Protein AF-A0A2R6G663-F1 (afdb_monomer_lite)

Sequence (74 aa):
MLDADIREGRSAEQRRAFAEGVIEELEARFSIPAENVYGIYIEHSGEDFHLVEGRLQSWEAGDDPDLGADSPTE

Foldseek 3Di:
DAEDEEEPDDDPVRVVVVQVVVLVCCCVPVVDHSVVDDYDYDYDAQQVDADPLGGGHGDDVVDDVVVDRDPDDD

pLDDT: mean 87.56, std 15.93, range [39.03, 98.12]

Radius of gyration: 15.39 Å; chains: 1; bounding box: 26×20×51 Å

Secondary structure (DSSP, 8-state):
-EEEEEETT--HHHHHHHHHHHHHHHHHHH---GGG--EEEEEE-GGG-EETTEEPPPP-TT--TTS-S-----

Structure (mmCIF, N/CA/C/O backbone):
data_AF-A0A2R6G663-F1
#
_entry.id   AF-A0A2R6G663-F1
#
loop_
_atom_site.group_PDB
_atom_site.id
_atom_site.type_symbol
_atom_site.label_atom_id
_atom_site.label_alt_id
_atom_site.label_comp_id
_atom_site.label_asym_id
_atom_site.label_entity_id
_atom_site.label_seq_id
_atom_site.pdbx_PDB_ins_code
_atom_site.Cartn_x
_atom_site.Cartn_y
_atom_site.Cartn_z
_atom_site.occupancy
_atom_site.B_iso_or_equiv
_atom_site.auth_seq_id
_atom_site.auth_comp_id
_atom_site.auth_asym_id
_atom_site.auth_atom_id
_atom_site.pdbx_PDB_model_num
ATOM 1 N N . MET A 1 1 ? -5.923 -6.832 8.498 1.00 81.50 1 MET A N 1
ATOM 2 C CA . MET A 1 1 ? -4.784 -7.255 7.666 1.00 81.50 1 MET A CA 1
ATOM 3 C C . MET A 1 1 ? -5.020 -6.727 6.273 1.00 81.50 1 MET A C 1
ATOM 5 O O . MET A 1 1 ? -6.120 -6.927 5.767 1.00 81.50 1 MET A O 1
ATOM 9 N N . LEU A 1 2 ? -4.050 -6.005 5.721 1.00 91.31 2 LEU A N 1
ATOM 10 C CA . LEU A 1 2 ? -4.052 -5.575 4.330 1.00 91.31 2 LEU A CA 1
ATOM 11 C C . LEU A 1 2 ? -2.810 -6.143 3.650 1.00 91.31 2 LEU A C 1
ATOM 13 O O . LEU A 1 2 ? -1.701 -5.965 4.149 1.00 91.31 2 LEU A O 1
ATOM 17 N N . ASP A 1 3 ? -3.018 -6.799 2.520 1.00 95.38 3 ASP A N 1
ATOM 18 C CA . ASP A 1 3 ? -1.959 -7.315 1.667 1.00 95.38 3 ASP A CA 1
ATOM 19 C C . ASP A 1 3 ? -1.966 -6.519 0.365 1.00 95.38 3 ASP A C 1
ATOM 21 O O . ASP A 1 3 ? -3.028 -6.233 -0.195 1.00 95.38 3 ASP A O 1
ATOM 25 N N . ALA A 1 4 ? -0.781 -6.122 -0.082 1.00 96.25 4 ALA A N 1
ATOM 26 C CA . ALA A 1 4 ? -0.598 -5.404 -1.330 1.00 96.25 4 ALA A CA 1
ATOM 27 C C . ALA A 1 4 ? 0.475 -6.096 -2.172 1.00 96.25 4 ALA A C 1
ATOM 29 O O . ALA A 1 4 ? 1.671 -5.999 -1.881 1.00 96.25 4 ALA A O 1
ATOM 30 N N . ASP A 1 5 ? 0.029 -6.765 -3.232 1.00 96.38 5 ASP A N 1
ATOM 31 C CA . ASP A 1 5 ? 0.885 -7.223 -4.319 1.00 96.38 5 ASP A CA 1
ATOM 32 C C . ASP A 1 5 ? 1.244 -6.028 -5.204 1.00 96.38 5 ASP A C 1
ATOM 34 O O . ASP A 1 5 ? 0.377 -5.396 -5.816 1.00 96.38 5 ASP A O 1
ATOM 38 N N . ILE A 1 6 ? 2.529 -5.691 -5.253 1.00 94.75 6 ILE A N 1
ATOM 39 C CA . ILE A 1 6 ? 3.038 -4.550 -6.014 1.00 94.75 6 ILE A CA 1
ATOM 40 C C . ILE A 1 6 ? 4.176 -4.985 -6.932 1.00 94.75 6 ILE A C 1
ATOM 42 O O . ILE A 1 6 ? 4.888 -5.948 -6.657 1.00 94.75 6 ILE A O 1
ATOM 46 N N . ARG A 1 7 ? 4.389 -4.238 -8.018 1.00 94.88 7 ARG A N 1
ATOM 47 C CA . ARG A 1 7 ? 5.616 -4.382 -8.811 1.00 94.88 7 ARG A CA 1
ATOM 48 C C . ARG A 1 7 ? 6.829 -3.951 -7.965 1.00 94.88 7 ARG A C 1
ATOM 50 O O . ARG A 1 7 ? 6.745 -2.980 -7.205 1.00 94.88 7 ARG A O 1
ATOM 57 N N . GLU A 1 8 ? 7.955 -4.630 -8.128 1.00 94.88 8 GLU A N 1
ATOM 58 C CA . GLU A 1 8 ? 9.242 -4.279 -7.518 1.00 94.88 8 GLU A CA 1
ATOM 59 C C . GLU A 1 8 ? 9.674 -2.838 -7.850 1.00 94.88 8 GLU A C 1
ATOM 61 O O . GLU A 1 8 ? 9.238 -2.251 -8.840 1.00 94.88 8 GLU A O 1
ATOM 66 N N . GLY A 1 9 ? 10.544 -2.263 -7.012 1.00 92.94 9 GLY A N 1
ATOM 67 C CA . GLY A 1 9 ? 11.232 -0.992 -7.283 1.00 92.94 9 GLY A CA 1
ATOM 68 C C . GLY A 1 9 ? 10.821 0.188 -6.399 1.00 92.94 9 GLY A C 1
ATOM 69 O O . GLY A 1 9 ? 11.533 1.192 -6.367 1.00 92.94 9 GLY A O 1
ATOM 70 N N . ARG A 1 10 ? 9.733 0.085 -5.622 1.00 94.12 10 ARG A N 1
ATOM 71 C CA . ARG A 1 10 ? 9.334 1.157 -4.689 1.00 94.12 10 ARG A CA 1
ATOM 72 C C . ARG A 1 10 ? 10.314 1.266 -3.522 1.00 94.12 10 ARG A C 1
ATOM 74 O O . ARG A 1 10 ? 10.737 0.267 -2.935 1.00 94.12 10 ARG A O 1
ATOM 81 N N . SER A 1 11 ? 10.609 2.495 -3.104 1.00 94.62 11 SER A N 1
ATOM 82 C CA . SER A 1 11 ? 11.433 2.732 -1.916 1.00 94.62 11 SER A CA 1
ATOM 83 C C . SER A 1 11 ? 10.709 2.310 -0.627 1.00 94.62 11 SER A C 1
ATOM 85 O O . SER A 1 11 ? 9.490 2.101 -0.593 1.00 94.62 11 SER A O 1
ATOM 87 N N . ALA A 1 12 ? 11.459 2.157 0.467 1.00 95.31 12 ALA A N 1
ATOM 88 C CA . ALA A 1 12 ? 10.868 1.882 1.778 1.00 95.31 12 ALA A CA 1
ATOM 89 C C . ALA A 1 12 ? 9.962 3.039 2.241 1.00 95.31 12 ALA A C 1
ATOM 91 O O . ALA A 1 12 ? 8.901 2.800 2.812 1.00 95.31 12 ALA A O 1
ATOM 92 N N . GLU A 1 13 ? 10.338 4.281 1.938 1.00 96.75 13 GLU A N 1
ATOM 93 C CA . GLU A 1 13 ? 9.580 5.492 2.261 1.00 96.75 13 GLU A CA 1
ATOM 94 C C . GLU A 1 13 ? 8.259 5.550 1.492 1.00 96.75 13 GLU A C 1
ATOM 96 O O . GLU A 1 13 ? 7.227 5.850 2.085 1.00 96.75 13 GLU A O 1
ATOM 101 N N . GLN A 1 14 ? 8.256 5.205 0.199 1.00 95.62 14 GLN A N 1
ATOM 102 C CA . GLN A 1 14 ? 7.024 5.142 -0.596 1.00 95.62 14 GLN A CA 1
ATOM 103 C C . GLN A 1 14 ? 6.053 4.097 -0.038 1.00 95.62 14 GLN A C 1
ATOM 105 O O . GLN A 1 14 ? 4.872 4.382 0.159 1.00 95.62 14 GLN A O 1
ATOM 110 N N . ARG A 1 15 ? 6.559 2.899 0.277 1.00 95.62 15 ARG A N 1
ATOM 111 C CA . ARG A 1 15 ? 5.767 1.837 0.916 1.00 95.62 15 ARG A CA 1
ATOM 112 C C . ARG A 1 15 ? 5.276 2.256 2.302 1.00 95.62 15 ARG A C 1
ATOM 114 O O . ARG A 1 15 ? 4.149 1.945 2.677 1.00 95.62 15 ARG A O 1
ATOM 121 N N . ARG A 1 16 ? 6.076 2.992 3.073 1.00 96.19 16 ARG A N 1
ATOM 122 C CA . ARG A 1 16 ? 5.651 3.504 4.380 1.00 96.19 16 ARG A CA 1
ATOM 123 C C . ARG A 1 16 ? 4.521 4.524 4.246 1.00 96.19 16 ARG A C 1
ATOM 125 O O . ARG A 1 16 ? 3.505 4.364 4.913 1.00 96.19 16 ARG A O 1
ATOM 132 N N . ALA A 1 17 ? 4.680 5.507 3.364 1.00 97.00 17 ALA A N 1
ATOM 133 C CA . ALA A 1 17 ? 3.679 6.541 3.127 1.00 97.00 17 ALA A CA 1
ATOM 134 C C . ALA A 1 17 ? 2.349 5.947 2.633 1.00 97.00 17 ALA A C 1
ATOM 136 O O . ALA A 1 17 ? 1.285 6.353 3.093 1.00 97.00 17 ALA A O 1
ATOM 137 N N . PHE A 1 18 ? 2.400 4.937 1.753 1.00 96.19 18 PHE A N 1
ATOM 138 C CA . PHE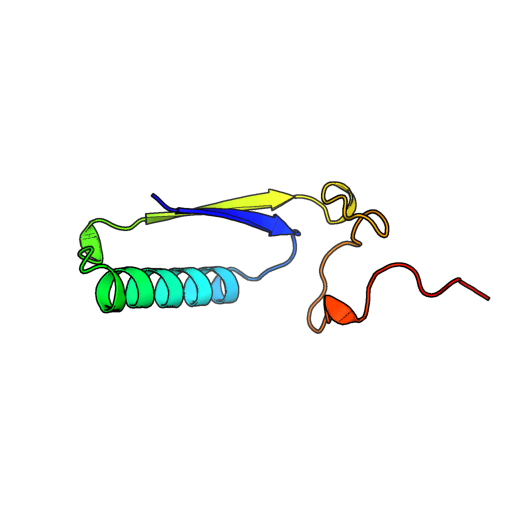 A 1 18 ? 1.199 4.217 1.322 1.00 96.19 18 PHE A CA 1
ATOM 139 C C . PHE A 1 18 ? 0.503 3.505 2.490 1.00 96.19 18 PHE A C 1
ATOM 141 O O . PHE A 1 18 ? -0.705 3.652 2.656 1.00 96.19 18 PHE A O 1
ATOM 148 N N . ALA A 1 19 ? 1.253 2.781 3.331 1.00 96.75 19 ALA A N 1
ATOM 149 C CA . ALA A 1 19 ? 0.678 2.098 4.490 1.00 96.75 19 ALA A CA 1
ATOM 150 C C . ALA A 1 19 ? 0.008 3.082 5.458 1.00 96.75 19 ALA A C 1
ATOM 152 O O . ALA A 1 19 ? -1.097 2.816 5.919 1.00 96.75 19 ALA A O 1
ATOM 153 N N . GLU A 1 20 ? 0.656 4.212 5.753 1.00 97.25 20 GLU A N 1
ATOM 154 C CA . GLU A 1 20 ? 0.106 5.245 6.640 1.00 97.25 20 GLU A CA 1
ATOM 155 C C . GLU A 1 20 ? -1.206 5.816 6.095 1.00 97.25 20 GLU A C 1
ATOM 157 O O . GLU A 1 20 ? -2.194 5.842 6.825 1.00 97.25 20 GLU A O 1
ATOM 162 N N . GLY A 1 21 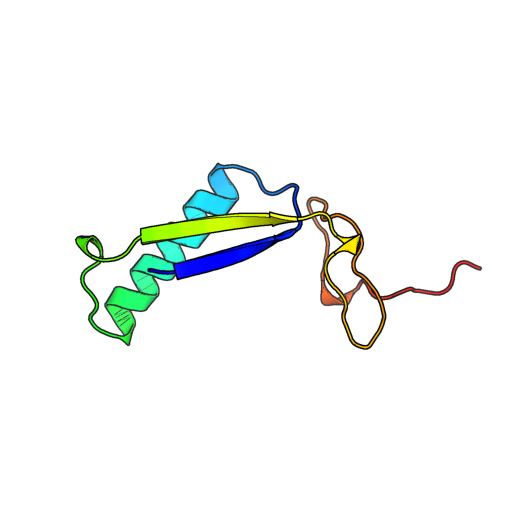? -1.252 6.168 4.806 1.00 97.62 21 GLY A N 1
ATOM 163 C CA . GLY A 1 21 ? -2.475 6.675 4.180 1.00 97.62 21 GLY A CA 1
ATOM 164 C C . GLY A 1 21 ? -3.613 5.650 4.177 1.00 97.62 21 GLY A C 1
ATOM 165 O O . GLY A 1 21 ? -4.758 5.986 4.461 1.00 97.62 21 GLY A O 1
ATOM 166 N N . VAL A 1 22 ? -3.314 4.375 3.915 1.00 97.38 22 VAL A N 1
ATOM 167 C CA . VAL A 1 22 ? -4.326 3.309 3.973 1.00 97.38 22 VAL A CA 1
ATOM 168 C C . VAL A 1 22 ? -4.850 3.107 5.397 1.00 97.38 22 VAL A C 1
ATOM 170 O O . VAL A 1 22 ? -6.054 2.946 5.579 1.00 97.38 22 VAL A O 1
ATOM 173 N N . ILE A 1 23 ? -3.974 3.119 6.406 1.00 97.44 23 ILE A N 1
ATOM 174 C CA . ILE A 1 23 ? -4.374 2.994 7.817 1.00 97.44 23 ILE A CA 1
ATOM 175 C C . ILE A 1 23 ? -5.283 4.161 8.221 1.00 97.44 23 ILE A C 1
ATOM 177 O O . ILE A 1 23 ? -6.336 3.921 8.811 1.00 97.44 23 ILE A O 1
ATOM 181 N N . GLU A 1 24 ? -4.917 5.391 7.855 1.00 97.81 24 GLU A N 1
ATOM 182 C CA . GLU A 1 24 ? -5.723 6.590 8.114 1.00 97.81 24 GLU A CA 1
ATOM 183 C C . GLU A 1 24 ? -7.116 6.480 7.475 1.00 97.81 24 GLU A C 1
ATOM 185 O O . GLU A 1 24 ? -8.127 6.744 8.124 1.00 97.81 24 GLU A O 1
ATOM 190 N N . GLU A 1 25 ? -7.200 6.008 6.230 1.00 98.00 25 GLU A N 1
ATOM 191 C CA . GLU A 1 25 ? -8.479 5.831 5.535 1.00 98.00 25 GLU A CA 1
ATOM 192 C C . GLU A 1 25 ? -9.342 4.710 6.136 1.00 98.00 25 GLU A C 1
ATOM 194 O O . GLU A 1 25 ? -10.573 4.821 6.184 1.00 98.00 25 GLU A O 1
ATOM 199 N N . LEU A 1 26 ? -8.721 3.634 6.628 1.00 97.44 26 LEU A N 1
ATOM 200 C CA . LEU A 1 26 ? -9.427 2.555 7.322 1.00 97.44 26 LEU A CA 1
ATOM 201 C C . LEU A 1 26 ? -10.038 3.032 8.643 1.00 97.44 26 LEU A C 1
ATOM 203 O O . LEU A 1 26 ? -11.186 2.693 8.952 1.00 97.44 26 LEU A O 1
ATOM 207 N N . GLU A 1 27 ? -9.309 3.853 9.391 1.00 97.62 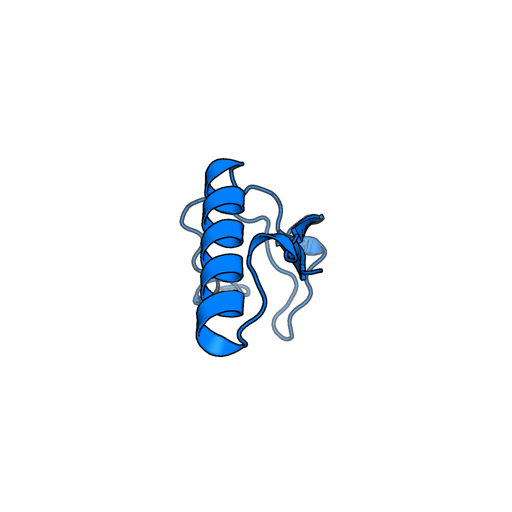27 GLU A N 1
ATOM 208 C CA . GLU A 1 27 ? -9.822 4.476 10.605 1.00 97.62 27 GLU A CA 1
ATOM 209 C C . GLU A 1 27 ? -10.939 5.477 10.283 1.00 97.62 27 GLU A C 1
ATOM 211 O O . GLU A 1 27 ? -12.044 5.372 10.821 1.00 97.62 27 GLU A O 1
ATOM 216 N N . ALA A 1 28 ? -10.703 6.392 9.341 1.00 98.12 28 ALA A N 1
ATOM 217 C CA . ALA A 1 28 ? -11.629 7.474 9.024 1.00 98.12 28 ALA A CA 1
ATOM 218 C C . ALA A 1 28 ? -12.958 6.987 8.423 1.00 98.12 28 ALA A C 1
ATOM 220 O O . ALA A 1 28 ? -14.021 7.505 8.773 1.00 98.12 28 ALA A O 1
ATOM 221 N N . ARG A 1 29 ? -12.926 6.003 7.513 1.00 98.12 29 ARG A N 1
ATOM 222 C CA . ARG A 1 29 ? -14.125 5.567 6.769 1.00 98.12 29 ARG A CA 1
ATOM 223 C C . ARG A 1 29 ? -14.829 4.371 7.381 1.00 98.12 29 ARG A C 1
ATOM 225 O O . ARG A 1 29 ? -16.044 4.245 7.238 1.00 98.12 29 ARG A O 1
ATOM 232 N N . PHE A 1 30 ? -14.078 3.487 8.029 1.00 96.94 30 PHE A N 1
ATOM 233 C CA . PHE A 1 30 ? -14.600 2.216 8.527 1.00 96.94 30 PHE A CA 1
ATOM 234 C C . PHE A 1 30 ? -14.522 2.097 10.051 1.00 96.94 30 PHE A C 1
ATOM 236 O O . PHE A 1 30 ? -14.982 1.095 10.596 1.00 96.94 30 PHE A O 1
ATOM 243 N N . SER A 1 31 ? -13.986 3.113 10.743 1.00 97.69 31 SER A N 1
ATOM 244 C CA . SER A 1 31 ? -13.837 3.135 12.205 1.00 97.69 31 SER A CA 1
ATOM 245 C C . SER A 1 31 ? -13.047 1.939 12.742 1.00 97.69 31 SER A C 1
ATOM 247 O O . SER A 1 31 ? -13.323 1.438 13.832 1.00 97.69 31 SER A O 1
ATOM 249 N N . ILE A 1 32 ? -12.072 1.460 11.963 1.00 97.38 32 ILE A N 1
ATOM 250 C CA . ILE A 1 32 ? -11.140 0.414 12.385 1.00 97.38 32 ILE A CA 1
ATOM 251 C C . ILE A 1 32 ? -9.975 1.100 13.111 1.00 97.38 32 ILE A C 1
ATOM 253 O O . ILE A 1 32 ? -9.274 1.876 12.466 1.00 97.38 32 ILE A O 1
ATOM 257 N N . PRO A 1 33 ? -9.732 0.829 14.409 1.00 97.56 33 PRO A N 1
ATOM 258 C CA . PRO A 1 33 ? -8.637 1.468 15.139 1.00 97.56 33 PRO A CA 1
ATOM 259 C C . PRO A 1 33 ? -7.285 1.195 14.479 1.00 97.56 33 PRO A C 1
ATOM 261 O O . PRO A 1 33 ? -6.991 0.040 14.143 1.00 97.56 33 PRO A O 1
ATOM 264 N N . ALA A 1 34 ? -6.465 2.233 14.312 1.00 96.50 34 ALA A N 1
ATOM 265 C CA . ALA A 1 34 ? -5.188 2.152 13.607 1.00 96.50 34 ALA A CA 1
ATOM 266 C C . ALA A 1 34 ? -4.246 1.087 14.199 1.00 96.50 34 ALA A C 1
ATOM 268 O O . ALA A 1 34 ? -3.565 0.379 13.458 1.00 96.50 34 ALA A O 1
ATOM 269 N N . GLU A 1 35 ? -4.254 0.898 15.522 1.00 96.69 35 GLU A N 1
ATOM 270 C CA . GLU A 1 35 ? -3.449 -0.111 16.219 1.00 96.69 35 GLU A CA 1
ATOM 271 C C . GLU A 1 35 ? -3.805 -1.562 15.855 1.00 96.69 35 GLU A C 1
ATOM 273 O O . GLU A 1 35 ? -3.003 -2.470 16.074 1.00 96.69 35 GLU A O 1
ATOM 278 N N . ASN A 1 36 ? -4.990 -1.787 15.279 1.00 97.25 36 ASN A N 1
ATOM 279 C CA . ASN A 1 36 ? -5.446 -3.100 14.824 1.00 97.25 36 ASN A CA 1
ATOM 280 C C . ASN A 1 36 ? -5.143 -3.352 13.338 1.00 97.25 36 ASN A C 1
ATOM 282 O O . ASN A 1 36 ? -5.458 -4.429 12.817 1.00 97.25 36 ASN A O 1
ATOM 286 N N . VAL A 1 37 ? -4.553 -2.380 12.638 1.00 96.75 37 VAL A N 1
ATOM 287 C CA . VAL A 1 37 ? -4.250 -2.469 11.210 1.00 96.75 37 VAL A CA 1
ATOM 288 C C . VAL A 1 37 ? -2.761 -2.720 11.000 1.00 96.75 37 VAL A C 1
ATOM 290 O O . VAL A 1 37 ? -1.893 -2.072 11.573 1.00 96.75 37 VAL A O 1
ATOM 293 N N . TYR A 1 38 ? -2.464 -3.672 10.125 1.00 94.56 38 TYR A N 1
ATOM 294 C CA . TYR A 1 38 ? -1.121 -3.986 9.661 1.00 94.56 38 TYR A CA 1
ATOM 295 C C . TYR A 1 38 ? -1.175 -4.249 8.159 1.00 94.56 38 TYR A C 1
ATOM 297 O O . TYR A 1 38 ? -2.118 -4.887 7.671 1.00 94.56 38 TYR A O 1
ATOM 305 N N . GLY A 1 39 ? -0.174 -3.720 7.457 1.00 94.56 39 GLY A N 1
ATOM 306 C CA . GLY A 1 39 ? 0.021 -3.870 6.021 1.00 94.56 39 GLY A CA 1
ATOM 307 C C . GLY A 1 39 ? 1.246 -4.728 5.724 1.00 94.56 39 GLY A C 1
ATOM 308 O O . GLY A 1 39 ? 2.282 -4.569 6.375 1.00 94.56 39 GLY A O 1
ATOM 309 N N . ILE A 1 40 ? 1.128 -5.624 4.750 1.00 96.81 40 ILE A N 1
ATOM 310 C CA . ILE A 1 40 ? 2.227 -6.434 4.226 1.00 96.81 40 ILE A CA 1
ATOM 311 C C . ILE A 1 40 ? 2.319 -6.187 2.720 1.00 96.81 40 ILE A C 1
ATOM 313 O O . ILE A 1 40 ? 1.304 -6.063 2.035 1.00 96.81 40 ILE A O 1
ATOM 317 N N . TYR A 1 41 ? 3.549 -6.104 2.218 1.00 97.12 41 TYR A N 1
ATOM 318 C CA . TYR A 1 41 ? 3.832 -5.994 0.792 1.00 97.12 41 TYR A CA 1
ATOM 319 C C . TYR A 1 41 ? 4.433 -7.290 0.282 1.00 97.12 41 TYR A C 1
ATOM 321 O O . TYR A 1 41 ? 5.334 -7.845 0.917 1.00 97.12 41 TYR A O 1
ATOM 329 N N . ILE A 1 42 ? 3.971 -7.715 -0.886 1.00 96.94 42 ILE A N 1
ATOM 330 C CA . ILE A 1 42 ? 4.608 -8.757 -1.681 1.00 96.94 42 ILE A CA 1
ATOM 331 C C . ILE A 1 42 ? 5.031 -8.089 -2.985 1.00 96.94 42 ILE A C 1
ATOM 333 O O . ILE A 1 42 ? 4.222 -7.448 -3.655 1.00 96.94 42 ILE A O 1
ATOM 337 N N . GLU A 1 43 ? 6.321 -8.160 -3.292 1.00 95.75 43 GLU A N 1
ATOM 338 C CA . GLU A 1 43 ? 6.891 -7.541 -4.486 1.00 95.75 43 GLU A CA 1
ATOM 339 C C . GLU A 1 43 ? 7.089 -8.611 -5.561 1.00 95.75 43 GLU A C 1
ATOM 341 O O . GLU A 1 43 ? 7.592 -9.695 -5.262 1.00 95.75 43 GLU A O 1
ATOM 346 N N . HIS A 1 44 ? 6.693 -8.297 -6.794 1.00 95.38 44 HIS A N 1
ATOM 347 C CA . HIS A 1 44 ? 6.887 -9.164 -7.959 1.00 95.38 44 HIS A CA 1
ATOM 348 C C . HIS A 1 44 ? 7.512 -8.391 -9.113 1.00 95.38 44 HIS A C 1
ATOM 350 O O . HIS A 1 44 ? 7.418 -7.158 -9.179 1.00 95.38 44 HIS A O 1
ATOM 356 N N . SER A 1 45 ? 8.101 -9.107 -10.066 1.00 94.38 45 SER A N 1
ATOM 357 C CA . SER A 1 45 ? 8.545 -8.474 -11.302 1.00 94.38 45 SER A CA 1
ATOM 358 C C . SER A 1 45 ? 7.342 -7.884 -12.049 1.00 94.38 45 SER A C 1
ATOM 360 O O . SER A 1 45 ? 6.200 -8.311 -11.868 1.00 94.38 45 SER A O 1
ATOM 362 N N . GLY A 1 46 ? 7.573 -6.888 -12.908 1.00 91.75 46 GLY A N 1
ATOM 363 C CA . GLY A 1 46 ? 6.496 -6.351 -13.745 1.00 91.75 46 GLY A CA 1
ATOM 364 C C . GLY A 1 46 ? 5.81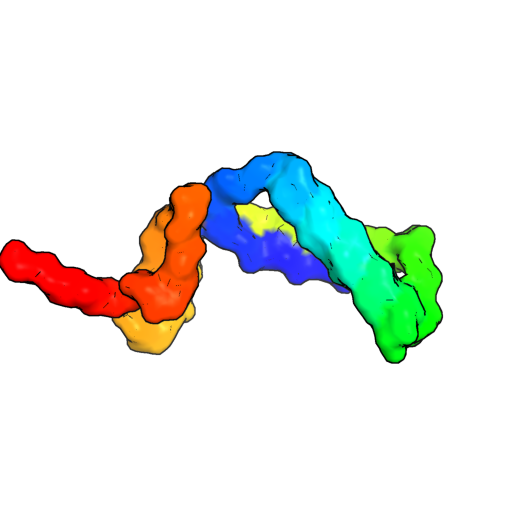9 -7.420 -14.599 1.00 91.75 46 GLY A C 1
ATOM 365 O O . GLY A 1 46 ? 4.596 -7.430 -14.726 1.00 91.75 46 GLY A O 1
ATOM 366 N N . GLU A 1 47 ? 6.619 -8.353 -15.112 1.00 93.44 47 GLU A N 1
ATOM 367 C CA . GLU A 1 47 ? 6.183 -9.388 -16.044 1.00 93.44 47 GLU A CA 1
ATOM 368 C C . GLU A 1 47 ? 5.211 -10.401 -15.423 1.00 93.44 47 GLU A C 1
ATOM 370 O O . GLU A 1 47 ? 4.469 -11.040 -16.165 1.00 93.44 47 GLU A O 1
ATOM 375 N N . ASP A 1 48 ? 5.166 -10.504 -14.090 1.00 95.38 48 ASP A N 1
ATOM 376 C CA . ASP A 1 48 ? 4.223 -11.366 -13.366 1.00 95.38 48 ASP A CA 1
ATOM 377 C C . ASP A 1 48 ? 2.788 -10.801 -13.364 1.00 95.38 48 ASP A C 1
ATOM 379 O O . ASP A 1 48 ? 1.817 -11.534 -13.151 1.00 95.38 48 ASP A O 1
ATOM 383 N N . PHE A 1 49 ? 2.621 -9.502 -13.636 1.00 92.88 49 PHE A N 1
ATOM 384 C CA . PHE A 1 49 ? 1.315 -8.850 -13.702 1.00 92.88 49 PHE A CA 1
ATOM 385 C C . PHE A 1 49 ? 0.775 -8.859 -15.134 1.00 92.88 49 PHE A C 1
ATOM 387 O O . PHE A 1 49 ? 1.263 -8.130 -15.997 1.00 92.88 49 PHE A O 1
ATOM 394 N N . HIS A 1 50 ? -0.282 -9.640 -15.373 1.00 92.00 50 HIS A N 1
ATOM 395 C CA . HIS A 1 50 ? -0.969 -9.729 -16.663 1.00 92.00 50 HIS A CA 1
ATOM 396 C C . HIS A 1 50 ? -2.277 -8.928 -16.675 1.00 92.00 50 HIS A C 1
ATOM 398 O O . HIS A 1 50 ? -3.220 -9.245 -15.948 1.00 92.00 50 HIS A O 1
ATOM 404 N N . LEU A 1 51 ? -2.342 -7.923 -17.545 1.00 89.44 51 LEU A N 1
ATOM 405 C CA . LEU A 1 51 ? -3.543 -7.166 -17.892 1.00 89.44 51 LEU A CA 1
ATOM 406 C C . LEU A 1 51 ? -4.147 -7.689 -19.206 1.00 89.44 51 LEU A C 1
ATOM 408 O O . LEU A 1 51 ? -3.575 -8.563 -19.863 1.00 89.44 51 LEU A O 1
ATOM 412 N N . VAL A 1 52 ? -5.309 -7.161 -19.605 1.00 89.00 52 VAL A N 1
ATOM 413 C CA . VAL A 1 52 ? -5.959 -7.539 -20.878 1.00 89.00 52 VAL A CA 1
ATOM 414 C C . VAL A 1 52 ? -5.078 -7.158 -22.072 1.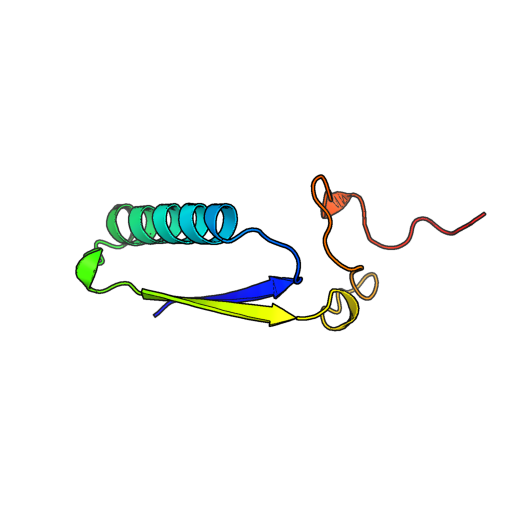00 89.00 52 VAL A C 1
ATOM 416 O O . VAL A 1 52 ? -5.034 -7.876 -23.069 1.00 89.00 52 VAL A O 1
ATOM 419 N N . GLU A 1 53 ? -4.351 -6.054 -21.947 1.00 87.81 53 GLU A N 1
ATOM 420 C CA . GLU A 1 53 ? -3.488 -5.464 -22.962 1.00 87.81 53 GLU A CA 1
ATOM 421 C C . GLU A 1 53 ? -2.102 -6.123 -23.032 1.00 87.81 53 GLU A C 1
ATOM 423 O O . GLU A 1 53 ? -1.376 -5.927 -24.003 1.00 87.81 53 GLU A O 1
ATOM 428 N N . GLY A 1 54 ? -1.729 -6.925 -22.031 1.00 88.56 54 GLY A N 1
ATOM 429 C CA . GLY A 1 54 ? -0.424 -7.574 -21.960 1.00 88.56 54 GLY A CA 1
ATOM 430 C C . GLY A 1 54 ? 0.142 -7.617 -20.546 1.00 88.56 54 GLY A C 1
ATOM 431 O O . GLY A 1 54 ? -0.524 -7.266 -19.573 1.00 88.56 54 GLY A O 1
ATOM 432 N N . ARG A 1 55 ? 1.387 -8.083 -20.424 1.00 90.75 55 ARG A N 1
ATOM 433 C CA . ARG A 1 55 ? 2.106 -8.041 -19.145 1.00 90.75 55 ARG A CA 1
ATOM 434 C C . ARG A 1 55 ? 2.683 -6.651 -18.902 1.00 90.75 55 ARG A C 1
ATOM 436 O O . ARG A 1 55 ? 3.069 -5.978 -19.857 1.00 90.75 55 ARG A O 1
ATOM 443 N N . LEU A 1 56 ? 2.793 -6.253 -17.642 1.00 90.31 56 LEU A N 1
ATOM 444 C CA . LEU A 1 56 ? 3.457 -5.004 -17.290 1.00 90.31 56 LEU A CA 1
ATOM 445 C C . LEU A 1 56 ? 4.980 -5.118 -17.434 1.00 90.31 56 LEU A C 1
ATOM 447 O O . LEU A 1 56 ? 5.570 -6.195 -17.351 1.00 90.31 56 LEU A O 1
ATOM 451 N N . GLN A 1 57 ? 5.626 -3.970 -17.617 1.00 88.88 57 GLN A N 1
ATOM 452 C CA . GLN A 1 57 ? 7.070 -3.843 -17.442 1.00 88.88 57 GLN A CA 1
ATOM 453 C C . GLN A 1 57 ? 7.406 -3.622 -15.963 1.00 88.88 57 GLN A C 1
ATOM 455 O O . GLN A 1 57 ? 6.537 -3.271 -15.147 1.00 88.88 57 GLN A O 1
ATOM 460 N N . SER A 1 58 ? 8.676 -3.833 -15.607 1.00 86.88 58 SER A N 1
ATOM 461 C CA . SER A 1 58 ? 9.196 -3.446 -14.294 1.00 86.88 58 SER A CA 1
ATOM 462 C C . SER A 1 58 ? 8.864 -1.989 -14.012 1.00 86.88 58 SER A C 1
ATOM 464 O O . SER A 1 58 ? 8.865 -1.153 -14.911 1.00 86.88 58 SER A O 1
ATOM 466 N N . TRP A 1 59 ? 8.529 -1.691 -12.763 1.00 91.12 59 TRP A N 1
ATOM 467 C CA . TRP A 1 59 ? 8.202 -0.321 -12.408 1.00 91.12 59 TRP A CA 1
ATOM 468 C C . TRP A 1 59 ? 9.462 0.527 -12.287 1.00 91.12 59 TRP A C 1
ATOM 470 O O . TRP A 1 59 ? 10.465 0.090 -11.721 1.00 91.12 59 TRP A O 1
ATOM 480 N N . GLU A 1 60 ? 9.361 1.769 -12.746 1.00 86.81 60 GLU A N 1
ATOM 481 C CA . GLU A 1 60 ? 10.403 2.779 -12.617 1.00 86.81 60 GLU A CA 1
ATOM 482 C C . GLU A 1 60 ? 9.836 4.078 -12.028 1.00 86.81 60 GLU A C 1
ATOM 484 O O . GLU A 1 60 ? 8.636 4.357 -12.078 1.00 86.81 60 GLU A O 1
ATOM 489 N N . ALA A 1 61 ? 10.699 4.901 -11.432 1.00 84.62 61 ALA A N 1
ATOM 490 C CA . ALA A 1 61 ? 10.269 6.181 -10.886 1.00 84.62 61 ALA A CA 1
ATOM 491 C C . ALA A 1 61 ? 9.800 7.115 -12.013 1.00 84.62 61 ALA A C 1
ATOM 493 O O . ALA A 1 61 ? 10.566 7.438 -12.917 1.00 84.62 61 ALA A O 1
ATOM 494 N N . GLY A 1 62 ? 8.553 7.579 -11.922 1.00 79.94 62 GLY A N 1
ATOM 495 C CA . GLY A 1 62 ? 7.914 8.353 -12.989 1.00 79.94 62 GLY A CA 1
ATOM 496 C C . GLY A 1 62 ? 7.167 7.501 -14.017 1.00 79.94 62 GLY A C 1
ATOM 497 O O . GLY A 1 62 ? 6.658 8.070 -14.976 1.00 79.94 62 GLY A O 1
ATOM 498 N N . ASP A 1 63 ? 7.072 6.181 -13.806 1.00 75.62 63 ASP A N 1
ATOM 499 C CA . ASP A 1 63 ? 6.171 5.301 -14.556 1.00 75.62 63 ASP A CA 1
ATOM 500 C C . ASP A 1 63 ? 4.721 5.783 -14.392 1.00 75.62 63 ASP A C 1
ATOM 502 O O . ASP A 1 63 ? 4.212 5.895 -13.269 1.00 75.62 63 ASP A O 1
ATOM 506 N N . ASP A 1 64 ? 4.085 6.092 -15.520 1.00 69.00 64 ASP A N 1
ATOM 507 C CA . ASP A 1 64 ? 2.664 6.399 -15.609 1.00 69.00 64 ASP A CA 1
ATOM 508 C C . ASP A 1 64 ? 1.942 5.113 -16.040 1.00 69.00 64 ASP A C 1
ATOM 510 O O . ASP A 1 64 ? 2.092 4.684 -17.190 1.00 69.00 64 ASP A O 1
ATOM 514 N N . PRO A 1 65 ? 1.178 4.470 -15.139 1.00 61.69 65 PRO A N 1
ATOM 515 C CA . PRO A 1 65 ? 0.526 3.201 -15.437 1.00 61.69 65 PRO A CA 1
ATOM 516 C C . PRO A 1 65 ? -0.486 3.299 -16.589 1.00 61.69 65 PRO A C 1
ATOM 518 O O . PRO A 1 65 ? -0.800 2.271 -17.183 1.00 61.69 65 PRO A O 1
ATOM 521 N N . ASP A 1 66 ? -0.955 4.503 -16.936 1.00 59.28 66 ASP A N 1
ATOM 522 C CA . ASP A 1 66 ? -1.890 4.725 -18.041 1.00 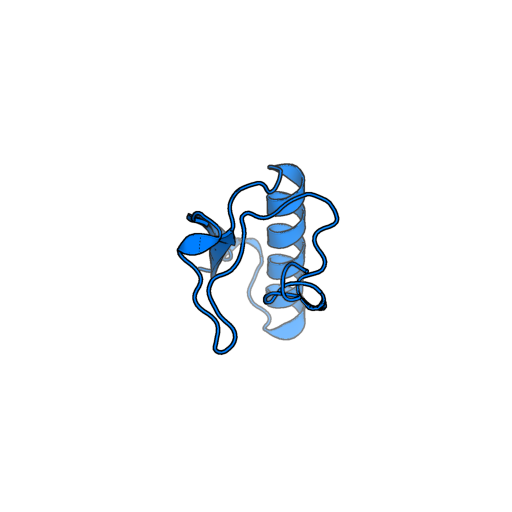59.28 66 ASP A CA 1
ATOM 523 C C . ASP A 1 66 ? -1.180 4.921 -19.400 1.00 59.28 66 ASP A C 1
ATOM 525 O O . ASP A 1 66 ? -1.833 4.941 -20.445 1.00 59.28 66 ASP A O 1
ATOM 529 N N . LEU A 1 67 ? 0.156 5.028 -19.419 1.00 54.91 67 LEU A N 1
ATOM 530 C CA . LEU A 1 67 ? 0.968 5.144 -20.642 1.00 54.91 67 LEU A CA 1
ATOM 531 C C . LEU A 1 67 ? 1.595 3.810 -21.094 1.00 54.91 67 LEU A C 1
ATOM 533 O O . LEU A 1 67 ? 2.294 3.778 -22.109 1.00 54.91 67 LEU A O 1
ATOM 537 N N . GLY A 1 68 ? 1.359 2.710 -20.369 1.00 47.69 68 GLY A N 1
ATOM 538 C CA . GLY A 1 68 ? 2.154 1.484 -20.474 1.00 47.69 68 GLY A CA 1
ATOM 539 C C . GLY A 1 68 ? 1.370 0.191 -20.698 1.00 47.69 68 GLY A C 1
ATOM 540 O O . GLY A 1 68 ? 1.424 -0.706 -19.862 1.00 47.69 68 GLY A O 1
ATOM 541 N N . ALA A 1 69 ? 0.743 0.045 -21.864 1.00 49.00 69 ALA A N 1
ATOM 542 C CA . ALA A 1 69 ? 0.607 -1.257 -22.514 1.00 49.00 69 ALA A CA 1
ATOM 543 C C . ALA A 1 69 ? 0.993 -1.094 -23.990 1.00 49.00 69 ALA A C 1
ATOM 545 O O . ALA A 1 69 ? 0.281 -0.429 -24.736 1.00 49.00 69 ALA A O 1
ATOM 546 N N . ASP A 1 70 ? 2.177 -1.602 -24.349 1.00 53.19 70 ASP A N 1
ATOM 547 C CA . ASP A 1 70 ? 2.783 -1.625 -25.689 1.00 53.19 70 ASP A CA 1
ATOM 548 C C . ASP A 1 70 ? 2.312 -0.523 -26.660 1.00 53.19 70 ASP A C 1
ATOM 550 O O . ASP A 1 70 ? 1.428 -0.720 -27.497 1.00 53.19 70 ASP A O 1
ATOM 554 N N . SER A 1 71 ? 2.996 0.625 -26.648 1.00 48.44 71 SER A N 1
ATOM 555 C CA . SER A 1 71 ? 3.131 1.359 -27.909 1.00 48.44 71 SER A CA 1
ATOM 556 C C . SER A 1 71 ? 3.984 0.489 -28.844 1.00 48.44 71 SER A C 1
ATOM 558 O O . SER A 1 71 ? 5.083 0.099 -28.437 1.00 48.44 71 SER A O 1
ATOM 560 N N . PRO A 1 72 ? 3.512 0.140 -30.058 1.00 40.69 72 PRO A N 1
ATOM 561 C CA . PRO A 1 72 ? 4.260 -0.730 -30.952 1.00 40.69 72 PRO A CA 1
ATOM 562 C C . PRO A 1 72 ? 5.621 -0.099 -31.237 1.00 40.69 72 PRO A C 1
ATOM 564 O O . PRO A 1 72 ? 5.696 1.072 -31.605 1.00 40.69 72 PRO A O 1
ATOM 567 N N . THR A 1 73 ? 6.691 -0.866 -31.049 1.00 46.12 73 THR A N 1
ATOM 568 C CA . THR A 1 73 ? 8.028 -0.461 -31.484 1.00 46.12 73 THR A CA 1
ATOM 569 C C . THR A 1 73 ? 8.006 -0.325 -33.009 1.00 46.12 73 THR A C 1
ATOM 571 O O . THR A 1 73 ? 7.768 -1.320 -33.697 1.00 46.12 73 THR A O 1
ATOM 574 N N . GLU A 1 74 ? 8.180 0.900 -33.517 1.00 39.03 74 GLU A N 1
ATOM 575 C CA . GLU A 1 74 ? 8.462 1.168 -34.940 1.00 39.03 74 GLU A CA 1
ATOM 576 C C . GLU A 1 74 ? 9.786 0.534 -35.391 1.00 39.03 74 GLU A C 1
ATOM 578 O O . GLU A 1 74 ? 10.754 0.520 -34.592 1.00 39.03 74 GLU A O 1
#